Protein AF-A0A523TB12-F1 (afdb_monomer)

Nearest PDB structures (foldseek):
  3lvk-assembly1_B-2  TM=9.125E-01  e=6.186E-06  Escherichia coli O157:H7 str. EDL933
  8k1r-assembly1_A  TM=9.162E-01  e=2.466E-05  Spirochaeta thermophila DSM 6578
  8j4c-assembly1_A  TM=9.166E-01  e=3.909E-05  Spirochaeta thermophila DSM 6578
  8k1r-assembly1_B  TM=9.225E-01  e=6.620E-05  Spirochaeta thermophila DSM 6578
  1dcj-assembly1_A  TM=8.562E-01  e=5.087E-05  Escherichia coli

pLDDT: mean 73.02, std 15.88, range [31.58, 89.62]

Sequence (100 aa):
MADDGEPKKVLDCSGLCCSLPLVEARMELDKMEIGQTLEVIANCPSAEENMNILTRLKGYELVRKWKEDDQFHFVIKKVIVIFWILRYLVVVSKQFIICS

Radius of gyration: 15.58 Å; Cα contacts (8 Å, |Δi|>4): 133; chains: 1; bounding box: 39×41×42 Å

Solvent-accessible surface area (backbone atoms only — not comparable to full-atom values): 5920 Å² total; per-residue (Å²): 135,84,83,89,77,74,55,81,39,76,45,83,31,64,86,55,85,59,78,57,50,60,51,49,54,48,54,51,57,69,73,50,58,78,74,43,35,38,30,38,35,28,52,47,82,65,48,59,59,50,51,51,51,50,26,66,74,66,45,37,42,77,75,47,72,52,76,56,96,74,34,36,40,36,32,37,31,36,51,73,46,71,64,46,54,60,52,48,58,58,55,62,67,61,70,76,75,81,81,127

Foldseek 3Di:
DDPPDDQPEEAEPEPPPDCPLLVVVLVVLVPDDAFHKYKYKYLDPCVVVSVVVSCVVQVWDFPDWDDDDSIIITIIGHHDCPVVVVVVVVVVVPVPPPDD

Secondary structure (DSSP, 8-state):
----S--SEEEE-TT--SSHHHHHHHHHHHHS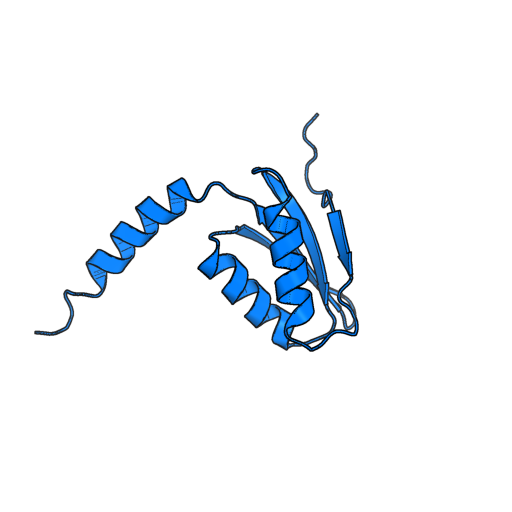PTT-EEEEEE-STHHHHHHHHHHHHHT-EEEEEEEETTEEEEEEE---THHHHHHHHHHHHHHTTS--

Structure (mmCIF, N/CA/C/O backbone):
data_AF-A0A523TB12-F1
#
_entry.id   AF-A0A523TB12-F1
#
loop_
_atom_site.group_PDB
_atom_site.id
_atom_site.type_symbol
_atom_site.label_atom_id
_atom_site.label_alt_id
_atom_site.label_comp_id
_atom_site.label_asym_id
_atom_site.label_entity_id
_atom_site.label_seq_id
_atom_site.pdbx_PDB_ins_c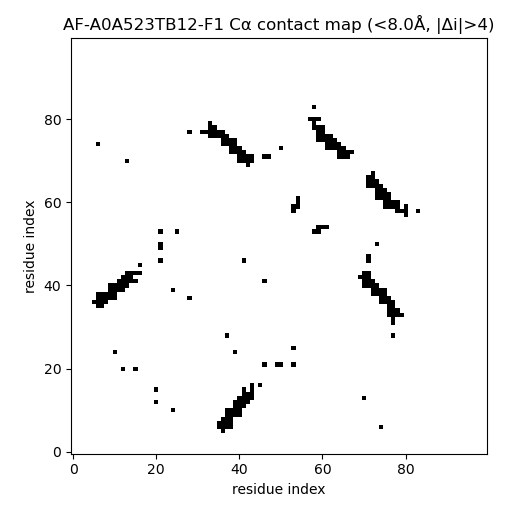ode
_atom_site.Cartn_x
_atom_site.Cartn_y
_atom_site.Cartn_z
_atom_site.occupancy
_atom_site.B_iso_or_equiv
_atom_site.auth_seq_id
_atom_site.auth_comp_id
_atom_site.auth_asym_id
_atom_site.auth_atom_id
_atom_site.pdbx_PDB_model_num
ATOM 1 N N . MET A 1 1 ? -25.348 4.941 -3.018 1.00 42.62 1 MET A N 1
ATOM 2 C CA . MET A 1 1 ? -24.469 4.684 -4.171 1.00 42.62 1 MET A CA 1
ATOM 3 C C . MET A 1 1 ? -23.197 4.070 -3.623 1.00 42.62 1 MET A C 1
ATOM 5 O O . MET A 1 1 ? -22.566 4.718 -2.797 1.00 42.62 1 MET A O 1
ATOM 9 N N . ALA A 1 2 ? -22.931 2.804 -3.936 1.00 42.62 2 ALA A N 1
ATOM 10 C CA . ALA A 1 2 ? -21.721 2.116 -3.507 1.00 42.62 2 ALA A CA 1
ATOM 11 C C . ALA A 1 2 ? -20.613 2.455 -4.512 1.00 42.62 2 ALA A C 1
ATOM 13 O O . ALA A 1 2 ? -20.821 2.384 -5.719 1.00 42.62 2 ALA A O 1
ATOM 14 N N . ASP A 1 3 ? -19.506 2.968 -3.994 1.00 49.56 3 ASP A N 1
ATOM 15 C CA . ASP A 1 3 ? -18.311 3.325 -4.750 1.00 49.56 3 ASP A CA 1
ATOM 16 C C . ASP A 1 3 ? -17.473 2.047 -4.896 1.00 49.56 3 ASP A C 1
ATOM 18 O O . ASP A 1 3 ? -16.625 1.719 -4.063 1.00 49.56 3 ASP A O 1
ATOM 22 N N . ASP A 1 4 ? -17.851 1.222 -5.871 1.00 49.38 4 ASP A N 1
ATOM 23 C CA . ASP A 1 4 ? -17.361 -0.143 -6.049 1.00 49.38 4 ASP A CA 1
ATOM 24 C C . ASP A 1 4 ? -16.097 -0.170 -6.923 1.00 49.38 4 ASP A C 1
ATOM 26 O O . ASP A 1 4 ? -16.109 -0.664 -8.049 1.00 49.38 4 ASP A O 1
ATOM 30 N N . GLY A 1 5 ? -14.973 0.322 -6.396 1.00 54.28 5 GLY A N 1
ATOM 31 C CA . GLY A 1 5 ? -13.653 -0.081 -6.903 1.00 54.28 5 GLY A CA 1
ATOM 32 C C . GLY A 1 5 ? -12.742 1.010 -7.449 1.00 54.28 5 GLY A C 1
ATOM 33 O O . GLY A 1 5 ? -11.671 0.669 -7.951 1.00 54.28 5 GLY A O 1
ATOM 34 N N . GLU A 1 6 ? -13.095 2.285 -7.306 1.00 56.22 6 GLU A N 1
ATOM 35 C CA . GLU A 1 6 ? -12.167 3.374 -7.605 1.00 56.22 6 GLU A CA 1
ATOM 36 C C . GLU A 1 6 ? -11.259 3.624 -6.385 1.00 56.22 6 GLU A C 1
ATOM 38 O O . GLU A 1 6 ? -11.731 3.711 -5.244 1.00 56.22 6 GLU A O 1
ATOM 43 N N . PRO A 1 7 ? -9.929 3.672 -6.554 1.00 66.69 7 PRO A N 1
ATOM 44 C CA . PRO A 1 7 ? -9.049 4.041 -5.461 1.00 66.69 7 PRO A CA 1
ATOM 45 C C . PRO A 1 7 ? -9.304 5.505 -5.107 1.00 66.69 7 PRO A C 1
ATOM 47 O O . PRO A 1 7 ? -9.099 6.404 -5.919 1.00 66.69 7 PRO A O 1
ATOM 50 N N . LYS A 1 8 ? -9.706 5.763 -3.857 1.00 75.75 8 LYS A N 1
ATOM 51 C CA . LYS A 1 8 ? -9.950 7.131 -3.370 1.00 75.75 8 LYS A CA 1
ATOM 52 C C . LYS A 1 8 ? -8.711 8.016 -3.512 1.00 75.75 8 LYS A C 1
ATOM 54 O O . LYS A 1 8 ? -8.814 9.242 -3.575 1.00 75.75 8 LYS A O 1
ATOM 59 N N . LYS A 1 9 ? -7.531 7.398 -3.506 1.00 83.31 9 LYS A N 1
ATOM 60 C CA . LYS A 1 9 ? -6.262 8.076 -3.707 1.00 83.31 9 LYS A CA 1
ATOM 61 C C . LYS A 1 9 ? -5.292 7.171 -4.456 1.00 83.31 9 LYS A C 1
ATOM 63 O O . LYS A 1 9 ? -5.231 5.976 -4.174 1.00 83.31 9 LYS A O 1
ATOM 68 N N . VAL A 1 10 ? -4.537 7.764 -5.374 1.00 86.50 10 VAL A N 1
ATOM 69 C CA . VAL A 1 10 ? -3.467 7.109 -6.131 1.00 86.50 10 VAL A CA 1
ATOM 70 C C . VAL A 1 10 ? -2.147 7.740 -5.708 1.00 86.50 10 VAL A C 1
ATOM 72 O O . VAL A 1 10 ? -2.030 8.966 -5.658 1.00 86.50 10 VAL A O 1
ATOM 75 N N . LEU A 1 11 ? -1.179 6.904 -5.353 1.00 85.31 11 LEU A N 1
ATOM 76 C CA . LEU A 1 11 ? 0.167 7.302 -4.977 1.00 85.31 11 LEU A CA 1
ATOM 77 C C . LEU A 1 11 ? 1.148 6.729 -5.997 1.00 85.31 11 LEU A C 1
ATOM 79 O O . LEU A 1 11 ? 1.357 5.516 -6.061 1.00 85.31 11 LEU A O 1
ATOM 83 N N . ASP A 1 12 ? 1.744 7.615 -6.788 1.00 83.50 12 ASP A N 1
ATOM 84 C CA . ASP A 1 12 ? 2.790 7.242 -7.728 1.00 83.50 12 ASP A CA 1
ATOM 85 C C . ASP A 1 12 ? 4.149 7.266 -7.023 1.00 83.50 12 ASP A C 1
ATOM 87 O O . ASP A 1 12 ? 4.619 8.305 -6.558 1.00 83.50 12 ASP A O 1
ATOM 91 N N . CYS A 1 13 ? 4.758 6.092 -6.910 1.00 73.19 13 CYS A N 1
ATOM 92 C CA . CYS A 1 13 ? 6.091 5.884 -6.363 1.00 73.19 13 CYS A CA 1
ATOM 93 C C . CYS A 1 13 ? 7.059 5.349 -7.432 1.00 73.19 13 CYS A C 1
ATOM 95 O O . CYS A 1 13 ? 8.084 4.740 -7.102 1.00 73.19 13 CYS A O 1
ATOM 97 N N . SER A 1 14 ? 6.738 5.526 -8.717 1.00 69.06 14 SER A N 1
ATOM 98 C CA . SER A 1 14 ? 7.580 5.064 -9.815 1.00 69.06 14 SER A CA 1
ATOM 99 C C . SER A 1 14 ? 8.919 5.823 -9.816 1.00 69.06 14 SER A C 1
ATOM 101 O O . SER A 1 14 ? 8.984 7.046 -9.739 1.00 69.06 14 SER A O 1
ATOM 103 N N . GLY A 1 15 ? 10.033 5.083 -9.812 1.00 65.69 15 GLY A N 1
ATOM 104 C CA . GLY A 1 15 ? 11.392 5.642 -9.763 1.00 65.69 15 GLY A CA 1
ATOM 105 C C . GLY A 1 15 ? 11.997 5.783 -8.361 1.00 65.69 15 GLY A C 1
ATOM 106 O O . GLY A 1 15 ? 13.191 6.059 -8.242 1.00 65.69 15 GLY A O 1
ATOM 107 N N . LEU A 1 16 ? 11.229 5.533 -7.296 1.00 61.22 16 LEU A N 1
ATOM 108 C CA . LEU A 1 16 ? 11.724 5.528 -5.918 1.00 61.22 16 LEU A CA 1
ATOM 109 C C . LEU A 1 16 ? 11.961 4.081 -5.451 1.00 61.22 16 LEU A C 1
ATOM 111 O O . LEU A 1 16 ? 11.066 3.442 -4.915 1.00 61.22 16 LEU A O 1
ATOM 115 N N . CYS A 1 17 ? 13.185 3.558 -5.599 1.00 54.88 17 CYS A N 1
ATOM 116 C CA . CYS A 1 17 ? 13.562 2.236 -5.053 1.00 54.88 17 CYS A CA 1
ATOM 117 C C . CYS A 1 17 ? 14.192 2.301 -3.642 1.00 54.88 17 CYS A C 1
ATOM 119 O O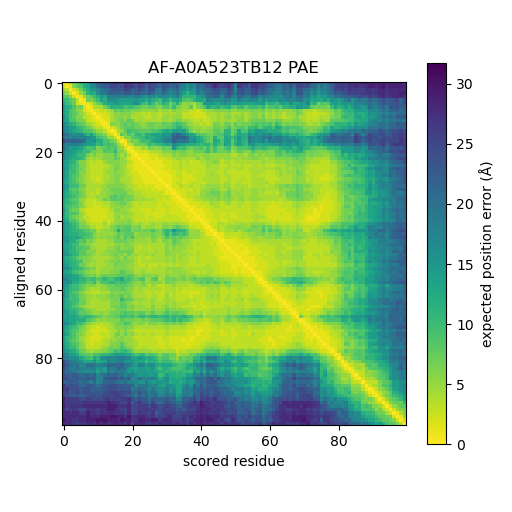 . CYS A 1 17 ? 14.893 1.381 -3.225 1.00 54.88 17 CYS A O 1
ATOM 121 N N . CYS A 1 18 ? 13.954 3.379 -2.891 1.00 57.81 18 CYS A N 1
ATOM 122 C CA . CYS A 1 18 ? 14.419 3.523 -1.505 1.00 57.81 18 CYS A CA 1
ATOM 123 C C . CYS A 1 18 ? 13.332 3.078 -0.511 1.00 57.81 18 CYS A C 1
ATOM 125 O O . CYS A 1 18 ? 12.234 2.737 -0.915 1.00 57.81 18 CYS A O 1
ATOM 127 N N . SER A 1 19 ? 13.588 3.094 0.798 1.00 62.91 19 SER A N 1
ATOM 128 C CA . SER A 1 19 ? 12.584 2.809 1.848 1.00 62.91 19 SER A CA 1
ATOM 129 C C . SER A 1 19 ? 11.455 3.855 1.954 1.00 62.91 19 SER A C 1
ATOM 131 O O . SER A 1 19 ? 10.492 3.662 2.694 1.00 62.91 19 SER A O 1
ATOM 133 N N . LEU A 1 20 ? 11.557 4.953 1.201 1.00 66.88 20 LEU A N 1
ATOM 134 C CA . LEU A 1 20 ? 10.647 6.102 1.195 1.00 66.88 20 LEU A CA 1
ATOM 135 C C . LEU A 1 20 ? 9.200 5.835 0.721 1.00 66.88 20 LEU A C 1
ATOM 137 O O . LEU A 1 20 ? 8.294 6.230 1.450 1.00 66.88 20 LEU A O 1
ATOM 141 N N . PRO A 1 21 ? 8.921 5.141 -0.399 1.00 68.88 21 PRO A N 1
ATOM 142 C CA . PRO A 1 21 ? 7.558 4.948 -0.891 1.00 68.88 21 PRO A CA 1
ATOM 143 C C . PRO A 1 21 ? 6.732 4.068 0.052 1.00 68.88 21 PRO A C 1
ATOM 145 O O . PRO A 1 21 ? 5.525 4.241 0.180 1.00 68.88 21 PRO A O 1
ATOM 148 N N . LEU A 1 22 ? 7.385 3.168 0.796 1.00 76.00 22 LEU A N 1
ATOM 149 C CA . LEU A 1 22 ? 6.749 2.401 1.863 1.00 76.00 22 LEU A CA 1
ATOM 150 C C . LEU A 1 22 ? 6.286 3.313 3.007 1.00 76.00 22 LEU A C 1
ATOM 152 O O . LEU A 1 22 ? 5.194 3.135 3.549 1.00 76.00 22 LEU A O 1
ATOM 156 N N . VAL A 1 23 ? 7.121 4.283 3.386 1.00 79.19 23 VAL A N 1
ATOM 157 C CA . VAL A 1 23 ? 6.797 5.265 4.425 1.00 79.19 23 VAL A CA 1
ATOM 158 C C . VAL A 1 23 ? 5.694 6.201 3.944 1.00 79.19 23 VAL A C 1
ATOM 160 O O . VAL A 1 23 ? 4.759 6.443 4.698 1.00 79.19 2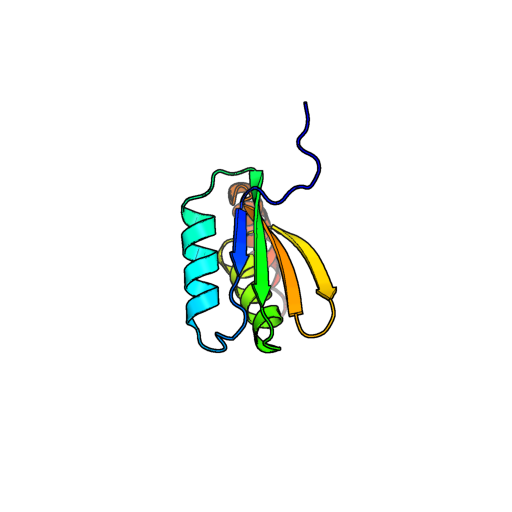3 VAL A O 1
ATOM 163 N N . GLU A 1 24 ? 5.738 6.667 2.699 1.00 81.44 24 GLU A N 1
ATOM 164 C CA . GLU A 1 24 ? 4.693 7.524 2.135 1.00 81.44 24 GLU A CA 1
ATOM 165 C C . GLU A 1 24 ? 3.354 6.799 2.013 1.00 81.44 24 GLU A C 1
ATOM 167 O O . GLU A 1 24 ? 2.354 7.293 2.536 1.00 81.44 24 GLU A O 1
ATOM 172 N N . ALA A 1 25 ? 3.332 5.590 1.441 1.00 83.38 25 ALA A N 1
ATOM 173 C CA . ALA A 1 25 ? 2.129 4.761 1.379 1.00 83.38 25 ALA A CA 1
ATOM 174 C C . ALA A 1 25 ? 1.555 4.517 2.781 1.00 83.38 25 ALA A C 1
ATOM 176 O O . ALA A 1 25 ? 0.347 4.620 3.001 1.00 83.38 25 ALA A O 1
ATOM 177 N N . ARG A 1 26 ? 2.425 4.267 3.770 1.00 82.19 26 ARG A N 1
ATOM 178 C CA . ARG A 1 26 ? 2.023 4.140 5.173 1.00 82.19 26 ARG A CA 1
ATOM 179 C C . ARG A 1 26 ? 1.422 5.427 5.727 1.00 82.19 26 ARG A C 1
ATOM 181 O O . ARG A 1 26 ? 0.385 5.358 6.381 1.00 82.19 26 ARG A O 1
ATOM 188 N N . MET A 1 27 ? 2.081 6.566 5.532 1.00 84.25 27 MET A N 1
ATOM 189 C CA . MET A 1 27 ? 1.624 7.863 6.033 1.00 84.25 27 MET A CA 1
ATOM 190 C C . MET A 1 27 ? 0.284 8.243 5.417 1.00 84.25 27 MET A C 1
ATOM 192 O O . MET A 1 27 ? -0.572 8.793 6.107 1.00 84.25 27 MET A O 1
ATOM 196 N N . GLU A 1 28 ? 0.085 7.920 4.144 1.00 86.19 28 GLU A N 1
ATOM 197 C CA . GLU A 1 28 ? -1.159 8.198 3.449 1.00 86.19 28 GLU A CA 1
ATOM 198 C C . GLU A 1 28 ? -2.290 7.300 3.956 1.00 86.19 28 GLU A C 1
ATOM 200 O O . GLU A 1 28 ? -3.340 7.801 4.352 1.00 86.19 28 GLU A O 1
ATOM 205 N N . LEU A 1 29 ? -2.037 5.998 4.110 1.00 84.31 29 LEU A N 1
ATOM 206 C CA . LEU A 1 29 ? -2.979 5.076 4.751 1.00 84.31 29 LEU A CA 1
ATOM 207 C C . LEU A 1 29 ? -3.290 5.466 6.203 1.00 84.31 29 LEU A C 1
ATOM 209 O O . LEU A 1 29 ? -4.423 5.301 6.656 1.00 84.31 29 LEU A O 1
ATOM 213 N N . ASP A 1 30 ? -2.325 5.999 6.956 1.00 83.38 30 ASP A N 1
ATOM 214 C CA . ASP A 1 30 ? -2.552 6.459 8.330 1.00 83.38 30 ASP A CA 1
ATOM 215 C C . ASP A 1 30 ? -3.514 7.668 8.370 1.00 83.38 30 ASP A C 1
ATOM 217 O O . ASP A 1 30 ? -4.362 7.714 9.264 1.00 83.38 30 ASP A O 1
ATOM 221 N N . LYS A 1 31 ? -3.483 8.564 7.369 1.00 85.38 31 LYS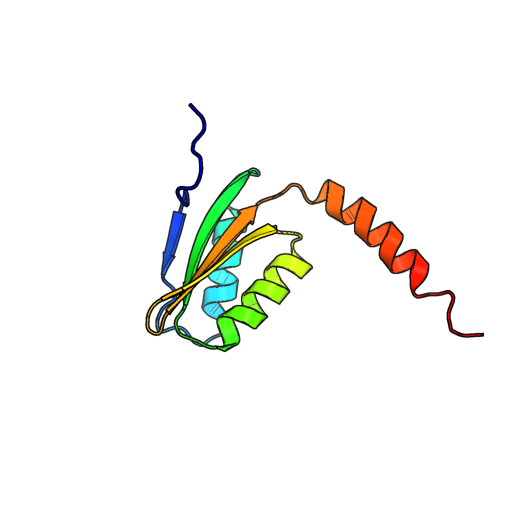 A N 1
ATOM 222 C CA . LYS A 1 31 ? -4.420 9.703 7.230 1.00 85.38 31 LYS A CA 1
ATOM 223 C C . LYS A 1 31 ? -5.814 9.312 6.725 1.00 85.38 31 LYS A C 1
ATOM 225 O O . LYS A 1 31 ? -6.764 10.060 6.937 1.00 85.38 31 LYS A O 1
ATOM 230 N N . MET A 1 32 ? -5.942 8.178 6.039 1.00 85.31 32 MET A N 1
ATOM 231 C CA . MET A 1 32 ? -7.214 7.712 5.474 1.00 85.31 32 MET A CA 1
ATOM 232 C C . MET A 1 32 ? -8.166 7.163 6.541 1.00 85.31 32 MET A C 1
ATOM 234 O O . MET A 1 32 ? -7.756 6.741 7.624 1.00 85.31 32 MET A O 1
ATOM 238 N N . GLU A 1 33 ? -9.458 7.125 6.234 1.00 84.44 33 GLU A N 1
ATOM 239 C CA . GLU A 1 33 ? -10.463 6.514 7.110 1.00 84.44 33 GLU A CA 1
ATOM 240 C C . GLU A 1 33 ? -10.576 5.008 6.855 1.00 84.44 33 GLU A C 1
ATOM 242 O O . GLU A 1 33 ? -10.222 4.496 5.790 1.00 84.44 33 GLU A O 1
ATOM 247 N N . ILE A 1 34 ? -11.082 4.281 7.850 1.00 84.81 34 ILE A N 1
ATOM 248 C CA . ILE A 1 34 ? -11.384 2.855 7.714 1.00 84.81 34 ILE A CA 1
ATOM 249 C C . ILE A 1 34 ? -12.382 2.664 6.565 1.00 84.81 34 ILE A C 1
ATOM 251 O O . ILE A 1 34 ? -13.411 3.328 6.507 1.00 84.81 34 ILE A O 1
ATOM 255 N N . GLY A 1 35 ? -12.090 1.716 5.681 1.00 84.56 35 GLY A N 1
ATOM 256 C CA . GLY A 1 35 ? -12.899 1.385 4.514 1.00 84.56 35 GLY A CA 1
ATOM 257 C C . GLY A 1 35 ? -12.405 2.023 3.218 1.00 84.56 35 GLY A C 1
ATOM 258 O O . GLY A 1 35 ? -12.827 1.576 2.156 1.00 84.56 35 GLY A O 1
ATOM 259 N N . GLN A 1 36 ? -11.493 2.996 3.281 1.00 87.44 36 GLN A N 1
ATOM 260 C CA . GLN A 1 36 ? -10.936 3.645 2.094 1.00 87.44 36 GLN A CA 1
ATOM 261 C C . GLN A 1 36 ? -9.802 2.820 1.464 1.00 87.44 36 GLN A C 1
ATOM 263 O O . GLN A 1 36 ? -9.087 2.084 2.153 1.00 87.44 36 GLN A O 1
ATOM 268 N N . THR A 1 37 ? -9.638 2.977 0.152 1.00 89.62 37 THR A N 1
ATOM 269 C CA . THR A 1 37 ? -8.655 2.292 -0.697 1.00 89.62 37 THR A CA 1
ATOM 270 C C . THR A 1 37 ? -7.607 3.259 -1.243 1.00 89.62 37 THR A C 1
ATOM 272 O O . THR A 1 37 ? -7.947 4.319 -1.767 1.00 89.62 37 THR A O 1
ATOM 275 N N . LEU A 1 38 ? -6.336 2.873 -1.131 1.00 88.81 38 LEU A N 1
ATOM 276 C CA . LEU A 1 38 ? -5.177 3.538 -1.719 1.00 88.81 38 LEU A CA 1
ATOM 277 C C . LEU A 1 38 ? -4.618 2.652 -2.832 1.00 88.81 38 LEU A C 1
ATOM 279 O O . LEU A 1 38 ? -4.314 1.485 -2.583 1.00 88.81 38 LEU A O 1
ATOM 283 N N . GLU A 1 39 ? -4.456 3.204 -4.028 1.00 89.19 39 GLU A N 1
ATOM 284 C CA . GLU A 1 39 ? -3.640 2.595 -5.075 1.00 89.19 39 GLU A CA 1
ATOM 285 C C . GLU A 1 39 ? -2.201 3.098 -4.957 1.00 89.19 39 GLU A C 1
ATOM 287 O O . GLU A 1 39 ? -1.969 4.294 -4.795 1.00 89.19 39 GLU A O 1
ATOM 292 N N . VAL A 1 40 ? -1.238 2.185 -5.032 1.00 87.56 40 VAL A N 1
ATOM 293 C CA . VAL A 1 40 ? 0.188 2.495 -5.054 1.00 87.56 40 VAL A CA 1
ATOM 294 C C . VAL A 1 40 ? 0.807 1.904 -6.308 1.00 87.56 40 VAL A C 1
ATOM 296 O O . VAL A 1 40 ? 0.708 0.697 -6.535 1.00 87.56 40 VAL A O 1
ATOM 299 N N . ILE A 1 41 ? 1.469 2.756 -7.085 1.00 87.94 41 ILE A N 1
ATOM 300 C CA . ILE A 1 41 ? 2.146 2.396 -8.330 1.00 87.94 41 ILE A CA 1
ATOM 301 C C . ILE A 1 41 ? 3.651 2.416 -8.074 1.00 87.94 41 ILE A C 1
ATOM 303 O O . ILE A 1 41 ? 4.193 3.414 -7.605 1.00 87.94 41 ILE A O 1
ATOM 307 N N . ALA A 1 42 ? 4.345 1.315 -8.348 1.00 85.56 42 ALA A N 1
ATOM 308 C CA . ALA A 1 42 ? 5.782 1.198 -8.119 1.00 85.56 42 ALA A CA 1
ATOM 309 C C . ALA A 1 42 ? 6.450 0.354 -9.206 1.00 85.56 42 ALA A C 1
ATOM 311 O O . ALA A 1 42 ? 5.948 -0.697 -9.567 1.00 85.56 42 ALA A O 1
ATOM 312 N N . ASN A 1 43 ? 7.623 0.749 -9.691 1.00 84.38 43 ASN A N 1
ATOM 313 C CA . ASN A 1 43 ? 8.349 0.027 -10.749 1.00 84.38 43 ASN A CA 1
ATOM 314 C C . ASN A 1 43 ? 9.470 -0.895 -10.226 1.00 84.38 43 ASN A C 1
ATOM 316 O O . ASN A 1 43 ? 10.214 -1.482 -11.008 1.00 84.38 43 ASN A O 1
ATOM 320 N N . CYS A 1 44 ? 9.618 -1.030 -8.905 1.00 78.19 44 CYS A N 1
ATOM 321 C CA . CYS A 1 44 ? 10.697 -1.809 -8.292 1.00 78.19 44 CYS A CA 1
ATOM 322 C C . CYS A 1 44 ? 10.191 -3.194 -7.833 1.00 78.19 44 CYS A C 1
ATOM 324 O O . CYS A 1 44 ? 9.110 -3.283 -7.249 1.00 78.19 44 CYS A O 1
ATOM 326 N N . PRO A 1 45 ? 10.990 -4.271 -7.967 1.00 77.75 45 PRO A N 1
ATOM 327 C CA . PRO A 1 45 ? 10.610 -5.611 -7.500 1.00 77.75 45 PRO A CA 1
ATOM 328 C C . PRO A 1 45 ? 10.440 -5.680 -5.974 1.00 77.75 45 PRO A C 1
ATOM 330 O O . PRO A 1 45 ? 9.600 -6.418 -5.469 1.00 77.75 45 PRO A O 1
ATOM 333 N N . SER A 1 46 ? 11.177 -4.849 -5.227 1.00 78.69 46 SER A N 1
ATOM 334 C CA . SER A 1 46 ? 11.055 -4.736 -3.767 1.00 78.69 46 SER A CA 1
ATOM 335 C C . SER A 1 46 ? 9.704 -4.177 -3.307 1.00 78.69 46 SER A C 1
ATOM 337 O O . SER A 1 46 ? 9.391 -4.251 -2.120 1.00 78.69 46 SER A O 1
ATOM 339 N N . ALA A 1 47 ? 8.892 -3.612 -4.209 1.00 79.62 47 ALA A N 1
ATOM 340 C CA . ALA A 1 47 ? 7.579 -3.082 -3.863 1.00 79.62 47 ALA A CA 1
ATOM 341 C C . ALA A 1 47 ? 6.637 -4.179 -3.347 1.00 79.62 47 ALA A C 1
ATOM 343 O O . ALA A 1 47 ? 5.910 -3.947 -2.386 1.00 79.62 47 ALA A O 1
ATOM 344 N N . GLU A 1 48 ? 6.694 -5.390 -3.908 1.00 81.81 48 GLU A N 1
ATOM 345 C CA . GLU A 1 48 ? 5.835 -6.494 -3.472 1.00 81.81 48 GLU A CA 1
ATOM 346 C C . GLU A 1 48 ? 6.115 -6.901 -2.018 1.00 81.81 48 GLU A C 1
ATOM 348 O O . GLU A 1 48 ? 5.191 -7.012 -1.208 1.00 81.81 48 GLU A O 1
ATOM 353 N N . GLU A 1 49 ? 7.391 -7.072 -1.667 1.00 82.94 49 GLU A N 1
ATOM 354 C CA . GLU A 1 49 ? 7.798 -7.419 -0.305 1.00 82.94 49 GLU A CA 1
ATOM 355 C C . GLU A 1 49 ? 7.458 -6.296 0.683 1.00 82.94 49 GLU A C 1
ATOM 357 O O . GLU A 1 49 ? 6.891 -6.550 1.748 1.00 82.94 49 GLU A O 1
ATOM 362 N N . ASN A 1 50 ? 7.687 -5.045 0.284 1.00 82.06 50 ASN A N 1
ATOM 363 C CA . ASN A 1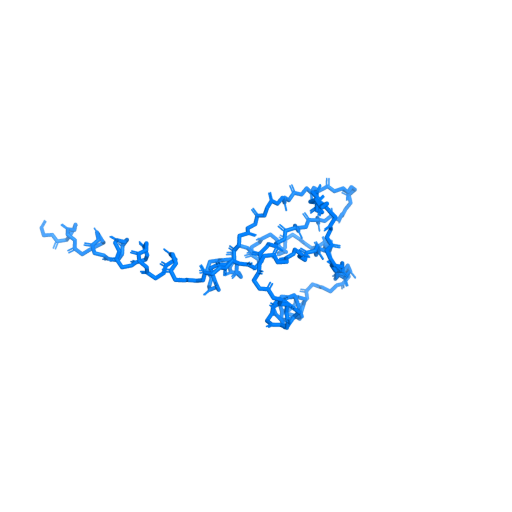 50 ? 7.320 -3.862 1.053 1.00 82.06 50 ASN A CA 1
ATOM 364 C C . ASN A 1 50 ? 5.808 -3.810 1.354 1.00 82.06 50 ASN A C 1
ATOM 366 O O . ASN A 1 50 ? 5.418 -3.606 2.507 1.00 82.06 50 ASN A O 1
ATOM 370 N N . MET A 1 51 ? 4.947 -4.063 0.360 1.00 82.06 51 MET A N 1
ATOM 371 C CA . MET A 1 51 ? 3.490 -4.102 0.559 1.00 82.06 51 MET A CA 1
ATOM 372 C C . MET A 1 51 ? 3.050 -5.273 1.440 1.00 82.06 51 MET A C 1
ATOM 374 O O . MET A 1 51 ? 2.136 -5.133 2.259 1.00 82.06 51 MET A O 1
ATOM 378 N N . ASN A 1 52 ? 3.716 -6.420 1.332 1.00 82.06 52 ASN A N 1
ATOM 379 C CA . ASN A 1 52 ? 3.439 -7.576 2.180 1.00 82.06 52 ASN A CA 1
ATOM 380 C C . ASN A 1 52 ? 3.809 -7.300 3.652 1.00 82.06 52 ASN A C 1
ATOM 382 O O . ASN A 1 52 ? 3.039 -7.585 4.569 1.00 82.06 52 ASN A O 1
ATOM 386 N N . ILE A 1 53 ? 4.954 -6.657 3.894 1.00 82.88 53 ILE A N 1
ATOM 387 C CA . ILE A 1 53 ? 5.370 -6.238 5.238 1.00 82.88 53 ILE A CA 1
ATOM 388 C C . ILE A 1 53 ? 4.387 -5.206 5.805 1.00 82.88 53 ILE A C 1
ATOM 390 O O . ILE A 1 53 ? 3.952 -5.336 6.949 1.00 82.88 53 ILE A O 1
ATOM 394 N N . LEU A 1 54 ? 3.994 -4.205 5.012 1.00 81.44 54 LEU A N 1
ATOM 395 C CA . LEU A 1 54 ? 3.054 -3.164 5.430 1.00 81.44 54 LEU A CA 1
ATOM 396 C C . LEU A 1 54 ? 1.692 -3.742 5.841 1.00 81.44 54 LEU A C 1
ATOM 398 O O . LEU A 1 54 ? 1.190 -3.438 6.926 1.00 81.44 54 LEU A O 1
ATOM 402 N N . THR A 1 55 ? 1.111 -4.590 4.990 1.00 82.12 55 THR A N 1
ATOM 403 C CA . THR A 1 55 ? -0.184 -5.238 5.249 1.00 82.12 55 THR A CA 1
ATOM 404 C C . THR A 1 55 ? -0.116 -6.131 6.484 1.00 82.12 55 THR A C 1
ATOM 406 O O . THR A 1 55 ? -1.013 -6.076 7.323 1.00 82.12 55 THR A O 1
ATOM 409 N N . ARG A 1 56 ? 0.995 -6.853 6.684 1.00 79.81 56 ARG A N 1
ATOM 410 C CA . ARG A 1 56 ? 1.219 -7.684 7.874 1.00 79.81 56 ARG A CA 1
ATOM 411 C C . ARG A 1 56 ? 1.412 -6.885 9.167 1.00 79.81 56 ARG A C 1
ATOM 413 O O . ARG A 1 56 ? 0.880 -7.289 10.196 1.00 79.81 56 ARG A O 1
ATOM 420 N N . LEU A 1 57 ? 2.173 -5.788 9.143 1.00 76.00 57 LEU A N 1
ATOM 421 C CA . LEU A 1 57 ? 2.488 -4.991 10.339 1.00 76.00 57 LEU A CA 1
ATOM 422 C C . LEU A 1 57 ? 1.304 -4.151 10.825 1.00 76.00 57 LEU A C 1
ATOM 424 O O . LEU A 1 57 ? 1.100 -4.010 12.029 1.00 76.00 57 LEU A O 1
ATOM 428 N N . LYS A 1 58 ? 0.547 -3.558 9.899 1.00 73.44 58 LYS A N 1
ATOM 429 C CA . LYS A 1 58 ? -0.576 -2.664 10.217 1.00 73.44 58 LYS A CA 1
ATOM 430 C C . LYS A 1 58 ? -1.938 -3.358 10.157 1.00 73.44 58 LYS A C 1
ATOM 432 O O . LYS A 1 58 ? -2.930 -2.760 10.564 1.00 73.44 58 LYS A O 1
ATOM 437 N N . GLY A 1 59 ? -1.985 -4.600 9.670 1.00 74.19 59 GLY A N 1
ATOM 438 C CA . GLY A 1 59 ? -3.224 -5.346 9.472 1.00 74.19 59 GLY A CA 1
ATOM 439 C C . GLY A 1 59 ? -4.099 -4.757 8.367 1.00 74.19 59 GLY A C 1
ATOM 440 O O . GLY A 1 59 ? -5.319 -4.809 8.479 1.00 74.19 59 GLY A O 1
ATOM 441 N N . TYR A 1 60 ? -3.496 -4.151 7.339 1.00 86.19 60 TYR A N 1
ATOM 442 C CA . TYR A 1 60 ? -4.224 -3.670 6.163 1.00 86.19 60 TYR A CA 1
ATOM 443 C C . TYR A 1 60 ? -4.577 -4.824 5.224 1.00 86.19 60 TYR A C 1
ATOM 445 O O . TYR A 1 60 ? -3.927 -5.869 5.232 1.00 86.19 60 TYR A O 1
ATOM 453 N N . GLU A 1 61 ? -5.591 -4.620 4.389 1.00 85.00 61 GLU A N 1
ATOM 454 C CA . GLU A 1 61 ? -6.040 -5.616 3.421 1.00 85.00 61 GLU A CA 1
ATOM 455 C C . GLU A 1 61 ? -5.533 -5.255 2.022 1.00 85.00 61 GLU A C 1
ATOM 457 O O . GLU A 1 61 ? -5.800 -4.164 1.522 1.00 85.00 61 GLU A O 1
ATOM 462 N N . LEU A 1 62 ? -4.801 -6.164 1.377 1.00 87.12 62 LEU A N 1
ATOM 463 C CA . LEU A 1 62 ? -4.455 -6.025 -0.037 1.00 87.12 62 LEU A CA 1
ATOM 464 C C . LEU A 1 62 ? -5.641 -6.509 -0.877 1.00 87.12 62 LEU A C 1
ATOM 466 O O . LEU A 1 62 ? -5.899 -7.708 -0.944 1.00 87.12 62 LEU A O 1
ATOM 470 N N . VAL A 1 63 ? -6.356 -5.579 -1.508 1.00 88.12 63 VAL A N 1
ATOM 471 C CA . VAL A 1 63 ? -7.559 -5.870 -2.303 1.00 88.12 63 VAL A CA 1
ATOM 472 C C . VAL A 1 63 ? -7.184 -6.442 -3.660 1.00 88.12 63 VAL A C 1
ATOM 474 O O . VAL A 1 63 ? -7.777 -7.413 -4.128 1.00 88.12 63 VAL A O 1
ATOM 477 N N . ARG A 1 64 ? -6.207 -5.819 -4.320 1.00 85.56 64 ARG A N 1
ATOM 478 C CA . ARG A 1 64 ? -5.771 -6.216 -5.655 1.00 85.56 64 ARG A CA 1
ATOM 479 C C . ARG A 1 64 ? -4.299 -5.893 -5.831 1.00 85.56 64 ARG A C 1
ATOM 481 O O . ARG A 1 64 ? -3.813 -4.891 -5.318 1.00 85.56 64 ARG A O 1
ATOM 488 N N . LYS A 1 65 ? -3.606 -6.734 -6.587 1.00 88.25 65 LYS A N 1
ATOM 489 C CA . LYS A 1 65 ? -2.311 -6.403 -7.168 1.00 88.25 65 LYS A CA 1
ATOM 490 C C . LYS A 1 65 ? -2.291 -6.848 -8.619 1.00 88.25 65 LYS A C 1
ATOM 492 O O . LYS A 1 65 ? -2.801 -7.927 -8.924 1.00 88.25 65 LYS A O 1
ATOM 497 N N . TRP A 1 66 ? -1.727 -6.035 -9.493 1.00 88.38 66 TRP A N 1
ATOM 498 C CA . TRP A 1 66 ? -1.452 -6.417 -10.873 1.00 88.38 66 TRP A CA 1
ATOM 499 C C . TRP A 1 66 ? -0.139 -5.792 -11.320 1.00 88.38 66 TRP A C 1
ATOM 501 O O . TRP A 1 66 ? 0.377 -4.869 -10.690 1.00 88.38 66 TRP A O 1
ATOM 511 N N . LYS A 1 67 ? 0.430 -6.355 -12.381 1.00 87.31 67 LYS A N 1
ATOM 512 C CA . LYS A 1 67 ? 1.585 -5.787 -13.058 1.00 87.31 67 LYS A CA 1
ATOM 513 C C . LYS A 1 67 ? 1.121 -5.335 -14.434 1.00 87.31 67 LYS A C 1
ATOM 515 O O . LYS A 1 67 ? 0.533 -6.137 -15.156 1.00 87.31 67 LYS A O 1
ATOM 520 N N . GLU A 1 68 ? 1.380 -4.083 -14.760 1.00 88.00 68 GLU A N 1
ATOM 521 C CA . GLU A 1 68 ? 1.089 -3.482 -16.055 1.00 88.00 68 GLU A CA 1
ATOM 522 C C . GLU A 1 68 ? 2.393 -2.886 -16.584 1.00 88.00 68 GLU A C 1
ATOM 524 O O . GLU A 1 68 ? 3.075 -2.145 -15.877 1.00 88.00 68 GLU A O 1
ATOM 529 N N . ASP A 1 69 ? 2.809 -3.318 -17.775 1.00 83.75 69 ASP A N 1
ATOM 530 C CA . ASP A 1 69 ? 4.119 -3.006 -18.356 1.00 83.75 69 ASP A CA 1
ATOM 531 C C . ASP A 1 69 ? 5.295 -3.318 -17.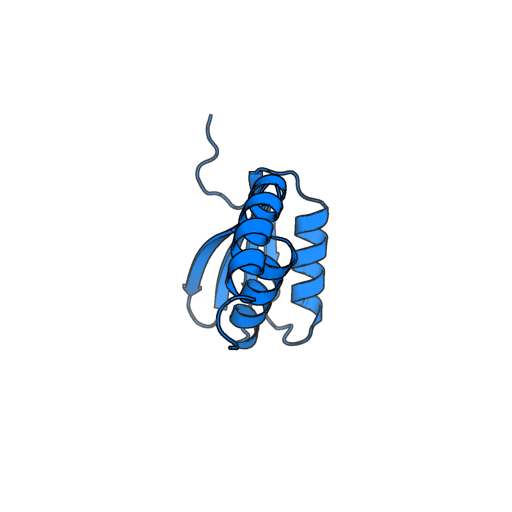394 1.00 83.75 69 ASP A C 1
ATOM 533 O O . ASP A 1 69 ? 5.570 -4.482 -17.067 1.00 83.75 69 ASP A O 1
ATOM 537 N N . ASP A 1 70 ? 5.968 -2.274 -16.905 1.00 82.50 70 ASP A N 1
ATOM 538 C CA . ASP A 1 70 ? 7.061 -2.310 -15.924 1.00 82.50 70 ASP A CA 1
ATOM 539 C C . ASP A 1 70 ? 6.672 -1.685 -14.572 1.00 82.50 70 ASP A C 1
ATOM 541 O O . ASP A 1 70 ? 7.525 -1.363 -13.743 1.00 82.50 70 ASP A O 1
ATOM 545 N N . GLN A 1 71 ? 5.371 -1.530 -14.325 1.00 85.31 71 GLN A N 1
ATOM 546 C CA . GLN A 1 71 ? 4.819 -0.976 -13.097 1.00 85.31 71 GLN A CA 1
ATOM 547 C C . GLN A 1 71 ? 3.973 -2.019 -12.360 1.00 85.31 71 GLN A C 1
ATOM 549 O O . GLN A 1 71 ? 3.201 -2.791 -12.926 1.00 85.31 71 GLN A O 1
ATOM 554 N N . PHE A 1 72 ? 4.147 -2.068 -11.049 1.00 86.81 72 PHE A N 1
ATOM 555 C CA . PHE A 1 72 ? 3.337 -2.840 -10.127 1.00 86.81 72 PHE A CA 1
ATOM 556 C C . PHE A 1 72 ? 2.304 -1.923 -9.495 1.00 86.81 72 PHE A C 1
ATOM 558 O O . PHE A 1 72 ? 2.649 -0.918 -8.876 1.00 86.81 72 PHE A O 1
ATOM 565 N N . HIS A 1 73 ? 1.048 -2.321 -9.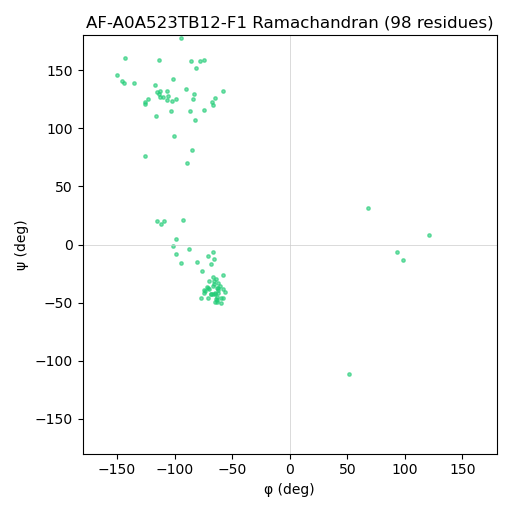610 1.00 88.56 73 HIS A N 1
ATOM 566 C CA . HIS A 1 73 ? -0.084 -1.638 -9.018 1.00 88.56 73 HIS A CA 1
ATOM 567 C C . HIS A 1 73 ? -0.580 -2.441 -7.824 1.00 88.56 73 HIS A C 1
ATOM 569 O O . HIS A 1 73 ? -0.853 -3.642 -7.927 1.00 88.56 73 HIS A O 1
ATOM 575 N N . PHE A 1 74 ? -0.713 -1.776 -6.681 1.00 88.50 74 PHE A N 1
ATOM 576 C CA . PHE A 1 74 ? -1.199 -2.364 -5.440 1.00 88.50 74 PHE A CA 1
ATOM 577 C C . PHE A 1 74 ? -2.365 -1.547 -4.904 1.00 88.50 74 PHE A C 1
ATOM 579 O O . PHE A 1 74 ? -2.207 -0.376 -4.585 1.00 88.50 74 PHE A O 1
ATOM 586 N N . VAL A 1 75 ? -3.524 -2.174 -4.735 1.00 89.19 75 VAL A N 1
ATOM 587 C CA . VAL A 1 75 ? -4.696 -1.556 -4.111 1.00 89.19 75 VAL A CA 1
ATOM 588 C C . VAL A 1 75 ? -4.824 -2.085 -2.694 1.00 89.19 75 VAL A C 1
ATOM 590 O O . VAL A 1 75 ? -5.073 -3.273 -2.475 1.00 89.19 75 VAL A O 1
ATOM 593 N N . ILE A 1 76 ? -4.661 -1.192 -1.725 1.00 88.56 76 ILE A N 1
ATOM 594 C CA . ILE A 1 76 ? -4.668 -1.493 -0.296 1.00 88.56 76 ILE A CA 1
ATOM 595 C C . ILE A 1 76 ? -5.866 -0.806 0.339 1.00 88.56 76 ILE A C 1
ATOM 597 O O . ILE A 1 76 ? -6.085 0.386 0.147 1.00 88.56 76 ILE A O 1
ATOM 601 N N . LYS A 1 77 ? -6.628 -1.546 1.139 1.00 87.62 77 LYS A N 1
ATOM 602 C CA . LYS A 1 77 ? -7.762 -1.037 1.902 1.00 87.62 77 LYS A CA 1
ATOM 603 C C . LYS A 1 77 ? -7.417 -0.951 3.379 1.00 87.62 77 LYS A C 1
ATOM 605 O O . LYS A 1 77 ? -6.924 -1.906 3.988 1.00 87.62 77 LYS A O 1
ATOM 610 N N . LYS A 1 78 ? -7.726 0.197 3.980 1.00 86.81 78 LYS A N 1
ATOM 611 C CA . LYS A 1 78 ? -7.617 0.375 5.428 1.00 86.81 78 LYS A CA 1
ATOM 612 C C . LYS A 1 78 ? -8.768 -0.359 6.108 1.00 86.81 78 LYS A C 1
ATOM 614 O O . LYS A 1 78 ? -9.925 0.012 5.937 1.00 86.81 78 LYS A O 1
ATOM 619 N N . VAL A 1 79 ? -8.463 -1.379 6.902 1.00 83.00 79 VAL A N 1
ATOM 620 C CA . VAL A 1 79 ? -9.461 -2.147 7.663 1.00 83.00 79 VAL A CA 1
ATOM 621 C C . VAL A 1 79 ? -9.285 -1.950 9.167 1.00 83.00 79 VAL A C 1
ATOM 623 O O . VAL A 1 79 ? -8.227 -1.536 9.641 1.00 83.00 79 VAL A O 1
ATOM 626 N N . ILE A 1 80 ? -10.346 -2.216 9.933 1.00 75.31 80 ILE A N 1
ATOM 627 C CA . ILE A 1 80 ? -10.300 -2.177 11.398 1.00 75.31 80 ILE A CA 1
ATOM 628 C C . ILE A 1 80 ? -9.418 -3.313 11.916 1.00 75.31 80 ILE A C 1
ATOM 630 O O . ILE A 1 80 ? -9.693 -4.496 11.722 1.00 75.31 80 ILE A O 1
ATOM 634 N N . VAL A 1 81 ? -8.392 -2.929 12.668 1.00 64.19 81 VAL A N 1
ATOM 635 C CA . VAL A 1 81 ? -7.390 -3.834 13.247 1.00 64.19 81 VAL A CA 1
ATOM 636 C C . VAL A 1 81 ? -7.941 -4.702 14.386 1.00 64.19 81 VAL A C 1
ATOM 638 O O . VAL A 1 81 ? -7.286 -5.651 14.814 1.00 64.19 81 VAL A O 1
ATOM 641 N N . ILE A 1 82 ? -9.156 -4.428 14.876 1.00 61.84 82 ILE A N 1
ATOM 642 C CA . ILE A 1 82 ? -9.757 -5.178 15.991 1.00 61.84 82 ILE A CA 1
ATOM 643 C C . ILE A 1 82 ? -9.965 -6.657 15.639 1.00 61.84 82 ILE A C 1
ATOM 645 O O . ILE A 1 82 ? -9.762 -7.531 16.480 1.00 61.84 82 ILE A O 1
ATOM 649 N N . PHE A 1 83 ? -10.259 -6.951 14.368 1.00 54.28 83 PHE A N 1
ATOM 650 C CA . PHE A 1 83 ? -10.373 -8.322 13.868 1.00 54.28 83 PHE A CA 1
ATOM 651 C C . PHE A 1 83 ? -9.011 -9.030 13.807 1.00 54.28 83 PHE 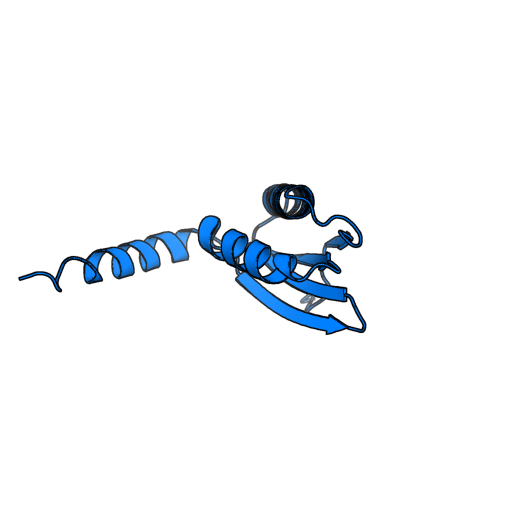A C 1
ATOM 653 O O . PHE A 1 83 ? -8.915 -10.239 14.015 1.00 54.28 83 PHE A O 1
ATOM 660 N N . TRP A 1 84 ? -7.940 -8.270 13.569 1.00 54.88 84 TRP A N 1
ATOM 661 C CA . TRP A 1 84 ? -6.571 -8.776 13.516 1.00 54.88 84 TRP A CA 1
ATOM 662 C C . TRP A 1 84 ? -6.013 -9.111 14.896 1.00 54.88 84 TRP A C 1
ATOM 664 O O . TRP A 1 84 ? -5.368 -10.143 15.029 1.00 54.88 84 TRP A O 1
ATOM 674 N N . ILE A 1 85 ? -6.299 -8.310 15.926 1.00 58.09 85 ILE A N 1
ATOM 675 C CA . ILE A 1 85 ? -5.868 -8.594 17.307 1.00 58.09 85 ILE A CA 1
ATOM 676 C C . ILE A 1 85 ? -6.446 -9.930 17.787 1.00 58.09 85 ILE A C 1
ATOM 678 O O . ILE A 1 85 ? -5.707 -10.772 18.296 1.00 58.09 85 ILE A O 1
ATOM 682 N N . LEU A 1 86 ? -7.740 -10.166 17.548 1.00 56.03 86 LEU A N 1
ATOM 683 C CA . LEU A 1 86 ? -8.391 -11.435 17.886 1.00 56.03 86 LEU A CA 1
ATOM 684 C C . LEU A 1 86 ? -7.786 -12.614 17.111 1.00 56.03 86 LEU A C 1
ATOM 686 O O . LEU A 1 86 ? -7.526 -13.665 17.693 1.00 56.03 86 LEU A O 1
ATOM 690 N N . ARG A 1 87 ? -7.493 -12.444 15.815 1.00 54.16 87 ARG A N 1
ATOM 691 C CA . ARG A 1 87 ? -6.892 -13.507 14.993 1.00 54.16 87 ARG A CA 1
ATOM 692 C C . ARG A 1 87 ? -5.426 -13.777 15.353 1.00 54.16 87 ARG A C 1
ATOM 694 O O . ARG A 1 87 ? -5.004 -14.929 15.361 1.00 54.16 87 ARG A O 1
ATOM 701 N N . TYR A 1 88 ? -4.656 -12.742 15.682 1.00 52.84 88 TYR A N 1
ATOM 702 C CA . TYR A 1 88 ? -3.248 -12.851 16.065 1.00 52.84 88 TYR A CA 1
ATOM 703 C C . TYR A 1 88 ? -3.083 -13.519 17.436 1.00 52.84 88 TYR A C 1
ATOM 705 O O . TYR A 1 88 ? -2.213 -14.373 17.589 1.00 52.84 88 TYR A O 1
ATOM 713 N N . LEU A 1 89 ? -3.971 -13.228 18.396 1.00 54.56 89 LEU A N 1
ATOM 714 C CA . LEU A 1 89 ? -4.011 -13.917 19.692 1.00 54.56 89 LEU A CA 1
ATOM 715 C C . LEU A 1 89 ? -4.196 -15.442 19.527 1.00 54.56 89 LEU A C 1
ATOM 717 O O . LEU A 1 89 ? -3.561 -16.237 20.223 1.00 54.56 89 LEU A O 1
ATOM 721 N N . VAL A 1 90 ? -5.012 -15.860 18.551 1.00 51.84 90 VAL A N 1
ATOM 722 C CA . VAL A 1 90 ? -5.236 -17.279 18.220 1.00 51.84 90 VAL A CA 1
ATOM 723 C C . VAL A 1 90 ? -4.019 -17.912 17.528 1.00 51.84 90 VAL A C 1
ATOM 725 O O . VAL A 1 90 ? -3.701 -19.071 17.792 1.00 51.84 90 VAL A O 1
ATOM 728 N N . VAL A 1 91 ? -3.303 -17.172 16.672 1.00 52.22 91 VAL A N 1
ATOM 729 C CA . VAL A 1 91 ? -2.117 -17.681 15.950 1.00 52.22 91 VAL A CA 1
ATOM 730 C C . VAL A 1 91 ? -0.897 -17.814 16.869 1.00 52.22 91 VAL A C 1
ATOM 732 O O . VAL A 1 91 ? -0.210 -18.833 16.817 1.00 52.22 91 VAL A O 1
ATOM 735 N N . VAL A 1 92 ? -0.653 -16.849 17.763 1.00 51.00 92 VAL A N 1
ATOM 736 C CA . VAL A 1 92 ? 0.462 -16.917 18.730 1.00 51.00 92 VAL A CA 1
ATOM 737 C C . VAL A 1 92 ? 0.267 -18.059 19.735 1.00 51.00 92 VAL A C 1
ATOM 739 O O . VAL A 1 92 ? 1.238 -18.705 20.124 1.00 51.00 92 VAL A O 1
ATOM 742 N N . SER A 1 93 ? -0.980 -18.402 20.071 1.00 45.38 93 SER A N 1
ATOM 743 C CA . SER A 1 93 ? -1.279 -19.522 20.975 1.00 45.38 93 SER A CA 1
ATOM 744 C C . SER A 1 93 ? -0.963 -20.907 20.385 1.00 45.38 93 SER A C 1
ATOM 746 O O . SER A 1 93 ? -0.853 -21.872 21.136 1.00 45.38 93 SER A O 1
ATOM 748 N N . LYS A 1 94 ? -0.786 -21.039 19.060 1.00 44.16 94 LYS A N 1
ATOM 749 C CA . LYS A 1 94 ? -0.473 -22.329 18.411 1.00 44.16 94 LYS A CA 1
ATOM 750 C C . LYS A 1 94 ? 1.018 -22.595 18.187 1.00 44.16 94 LYS A C 1
ATOM 752 O O . LYS A 1 94 ? 1.379 -23.749 17.982 1.00 44.16 94 LYS A O 1
ATOM 757 N N . GLN A 1 95 ? 1.891 -21.587 18.262 1.00 42.97 95 GLN A N 1
ATOM 758 C CA . GLN A 1 95 ? 3.330 -21.790 18.031 1.00 42.97 95 GLN A CA 1
ATOM 759 C C . GLN A 1 95 ? 4.068 -22.363 19.257 1.00 42.97 95 GLN A C 1
ATOM 761 O O . GLN A 1 95 ? 5.174 -22.874 19.118 1.00 42.97 95 GLN A O 1
ATOM 766 N N . PHE A 1 96 ? 3.461 -22.325 20.448 1.00 36.22 96 PHE A N 1
ATOM 767 C CA . PHE A 1 96 ? 4.119 -22.739 21.694 1.00 36.22 96 PHE A CA 1
ATOM 768 C C . PHE A 1 96 ? 4.007 -24.245 22.016 1.00 36.22 96 PHE A C 1
ATOM 770 O O . PHE A 1 96 ? 4.583 -24.696 22.997 1.00 36.22 96 PHE A O 1
ATOM 777 N N . ILE A 1 97 ? 3.282 -25.039 21.217 1.00 45.53 97 ILE A N 1
ATOM 778 C CA . ILE A 1 97 ? 2.945 -26.442 21.555 1.00 45.53 97 ILE A CA 1
ATOM 779 C C . ILE A 1 97 ? 3.827 -27.488 20.832 1.00 45.53 97 ILE A C 1
ATOM 781 O O . ILE A 1 97 ? 3.693 -28.676 21.095 1.00 45.53 97 ILE A O 1
ATOM 785 N N . ILE A 1 98 ? 4.775 -27.098 19.968 1.00 41.31 98 ILE A N 1
ATOM 786 C CA . ILE A 1 98 ? 5.543 -28.060 19.134 1.00 41.31 98 ILE A CA 1
ATOM 787 C C . ILE A 1 98 ? 7.022 -28.222 19.556 1.00 41.31 98 ILE A C 1
ATOM 789 O O . ILE A 1 98 ? 7.838 -28.698 18.777 1.00 41.31 98 ILE A O 1
ATOM 793 N N . CYS A 1 99 ? 7.386 -27.862 20.788 1.00 31.58 99 CYS A N 1
ATOM 794 C CA . CYS A 1 99 ? 8.707 -28.175 21.351 1.00 31.58 99 CYS A CA 1
ATOM 795 C C . CYS A 1 99 ? 8.558 -28.912 22.687 1.00 31.58 99 CYS A C 1
ATOM 797 O O . CYS A 1 99 ? 8.739 -28.313 23.745 1.00 31.58 99 CYS A O 1
ATOM 799 N N . SER A 1 100 ? 8.216 -30.200 22.637 1.00 42.00 100 SER A N 1
ATOM 800 C CA . SER A 1 100 ? 8.517 -31.157 23.706 1.00 42.00 100 SER A CA 1
ATOM 801 C C . SER A 1 100 ? 8.709 -32.553 23.141 1.00 42.00 100 SER A C 1
ATOM 803 O O . SER A 1 100 ? 8.150 -32.831 22.058 1.00 42.00 100 SER A O 1
#

Mean predicted aligned error: 10.27 Å